Protein AF-A0A8G1VZR1-F1 (afdb_monomer_lite)

Secondary structure (DSSP, 8-state):
--PPSS-EEEEESTTSHHHHHHHHHHHHTT-EEEEE-SSTTSHHHHHHHHHHHHHS---

Organism: NCBI:txid1448319

pLDDT: mean 77.75, std 11.71, range [41.78, 89.81]

Sequence (59 aa):
MTISENRNIIIVGVGSLMTKSLALWLASLGWNIALMSRSEQNPSAIAKEVREAQKSPAA

InterPro domains:
  IPR036291 NAD(P)-binding domain superfamily [SSF51735] (4-54)

Structure (mmCIF, N/CA/C/O backbone):
data_AF-A0A8G1VZR1-F1
#
_entry.id   AF-A0A8G1VZR1-F1
#
loop_
_atom_site.group_PDB
_atom_site.id
_atom_site.type_symbol
_atom_site.label_atom_id
_atom_site.label_alt_id
_atom_site.label_comp_id
_atom_site.label_asym_id
_atom_site.label_entity_id
_atom_site.label_seq_id
_atom_site.pdbx_PDB_ins_code
_atom_site.Cartn_x
_atom_site.Cartn_y
_atom_site.Cartn_z
_atom_site.occupancy
_atom_site.B_iso_or_equiv
_atom_site.auth_seq_id
_atom_site.auth_comp_id
_atom_site.auth_asym_id
_atom_site.auth_atom_id
_atom_site.pdbx_PDB_model_num
ATOM 1 N N . MET A 1 1 ? -16.652 11.480 4.895 1.00 43.91 1 MET A N 1
ATOM 2 C CA . MET A 1 1 ? -16.309 10.265 4.122 1.00 43.91 1 MET A CA 1
ATOM 3 C C . MET A 1 1 ? -15.640 9.292 5.074 1.00 43.91 1 MET A C 1
ATOM 5 O O . MET A 1 1 ? -14.566 9.607 5.562 1.00 43.91 1 MET A O 1
ATOM 9 N N . THR A 1 2 ? -16.285 8.175 5.403 1.00 63.50 2 THR A N 1
ATOM 10 C CA . THR A 1 2 ? -15.698 7.121 6.241 1.00 63.50 2 THR A CA 1
ATOM 11 C C . THR A 1 2 ? -14.900 6.177 5.352 1.00 63.50 2 THR A C 1
ATOM 13 O O . THR A 1 2 ? -15.452 5.472 4.509 1.00 63.50 2 THR A O 1
ATOM 16 N N . ILE A 1 3 ? -13.581 6.212 5.493 1.00 68.00 3 ILE A N 1
ATOM 17 C CA . ILE A 1 3 ? -12.686 5.296 4.794 1.00 68.00 3 ILE A CA 1
ATOM 18 C C . ILE A 1 3 ? -12.523 4.075 5.692 1.00 68.00 3 ILE A C 1
ATOM 20 O O . ILE A 1 3 ? -12.082 4.196 6.827 1.00 68.00 3 ILE A O 1
ATOM 24 N N . SER A 1 4 ? -12.955 2.916 5.195 1.00 69.06 4 SER A N 1
ATOM 25 C CA . SER A 1 4 ? -12.862 1.640 5.911 1.00 69.06 4 SER A CA 1
ATOM 26 C C . SER A 1 4 ? -11.406 1.325 6.235 1.00 69.06 4 SER A C 1
ATOM 28 O O . SER A 1 4 ? -10.571 1.323 5.333 1.00 69.06 4 SER A O 1
ATOM 30 N N . GLU A 1 5 ? -11.122 0.998 7.488 1.00 71.56 5 GLU A N 1
ATOM 31 C CA . GLU A 1 5 ? -9.818 0.489 7.919 1.00 71.56 5 GLU A CA 1
ATOM 32 C C . GLU A 1 5 ? -9.548 -0.905 7.313 1.00 71.56 5 GLU A C 1
ATOM 34 O O . GLU A 1 5 ? -10.478 -1.597 6.879 1.00 71.56 5 GLU A O 1
ATOM 39 N N . ASN A 1 6 ? -8.272 -1.302 7.260 1.00 75.81 6 ASN A N 1
ATOM 40 C CA . ASN A 1 6 ? -7.799 -2.652 6.907 1.00 75.81 6 ASN A CA 1
ATOM 41 C C . ASN A 1 6 ? -8.261 -3.208 5.544 1.00 75.81 6 ASN A C 1
ATOM 43 O O . ASN A 1 6 ? -8.640 -4.375 5.420 1.00 75.81 6 ASN A O 1
ATOM 47 N N . ARG A 1 7 ? -8.219 -2.392 4.487 1.00 83.38 7 ARG A N 1
ATOM 48 C CA . ARG A 1 7 ? -8.553 -2.828 3.118 1.00 83.38 7 ARG A CA 1
ATOM 49 C C . ARG A 1 7 ? -7.307 -3.296 2.364 1.00 83.38 7 ARG A C 1
ATOM 51 O O . ARG A 1 7 ? -6.201 -2.831 2.626 1.00 83.38 7 ARG A O 1
ATOM 58 N N . ASN A 1 8 ? -7.507 -4.186 1.393 1.00 89.12 8 ASN A N 1
ATOM 59 C CA . ASN A 1 8 ? -6.461 -4.632 0.473 1.00 89.12 8 ASN A CA 1
ATOM 60 C C . ASN A 1 8 ? -6.579 -3.853 -0.845 1.00 89.12 8 ASN A C 1
ATOM 62 O O . ASN A 1 8 ? -7.663 -3.804 -1.429 1.00 89.12 8 ASN A O 1
ATOM 66 N N . ILE A 1 9 ? -5.481 -3.271 -1.327 1.00 89.81 9 ILE A N 1
ATOM 67 C CA . ILE A 1 9 ? -5.436 -2.537 -2.599 1.00 89.81 9 ILE A CA 1
ATOM 68 C C . ILE A 1 9 ? -4.192 -2.908 -3.408 1.00 89.81 9 ILE A C 1
ATOM 70 O O . ILE A 1 9 ? -3.126 -3.180 -2.856 1.00 89.81 9 ILE A O 1
ATOM 74 N N . ILE A 1 10 ? -4.328 -2.893 -4.734 1.00 87.25 10 ILE A N 1
ATOM 75 C CA . ILE A 1 10 ? -3.217 -3.047 -5.674 1.00 87.25 10 ILE A CA 1
ATOM 76 C C . ILE A 1 10 ? -3.029 -1.720 -6.407 1.00 87.25 10 ILE A C 1
ATOM 78 O O . ILE A 1 10 ? -3.977 -1.194 -6.989 1.00 87.25 10 ILE A O 1
ATOM 82 N N . ILE A 1 11 ? -1.809 -1.187 -6.395 1.00 85.75 11 ILE A N 1
ATOM 83 C CA . ILE A 1 11 ? 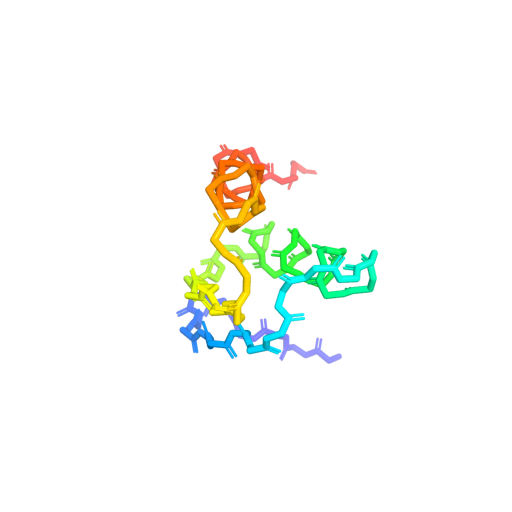-1.442 0.019 -7.140 1.00 85.75 11 ILE A CA 1
ATOM 84 C C . ILE A 1 11 ? -0.518 -0.393 -8.285 1.00 85.75 11 ILE A C 1
ATOM 86 O O . ILE A 1 11 ? 0.577 -0.906 -8.057 1.00 85.75 11 ILE A O 1
ATOM 90 N N . VAL A 1 12 ? -0.961 -0.157 -9.520 1.00 85.00 12 VAL A N 1
ATOM 91 C CA . VAL A 1 12 ? -0.218 -0.475 -10.748 1.00 85.00 12 VAL A CA 1
ATOM 92 C C . VAL A 1 12 ? 0.398 0.801 -11.322 1.00 85.00 12 VAL A C 1
ATOM 94 O O . VAL A 1 12 ? -0.269 1.827 -11.414 1.00 85.00 12 VAL A O 1
ATOM 97 N N . GLY A 1 13 ? 1.669 0.748 -11.722 1.00 79.19 13 GLY A N 1
ATOM 98 C CA . GLY A 1 13 ? 2.403 1.921 -12.212 1.00 79.19 13 GLY A CA 1
ATOM 99 C C . GLY A 1 13 ? 2.988 2.773 -11.084 1.00 79.19 13 GLY A C 1
ATOM 100 O O . GLY A 1 13 ? 2.978 4.004 -11.139 1.00 79.19 13 GLY A O 1
ATOM 101 N N . VAL A 1 14 ? 3.482 2.120 -10.032 1.00 73.25 14 VAL A N 1
ATOM 102 C CA . VAL A 1 14 ? 4.145 2.789 -8.909 1.00 73.25 14 VAL A CA 1
ATOM 103 C C . VAL A 1 14 ? 5.505 3.311 -9.374 1.00 73.25 14 VAL A C 1
ATOM 105 O O . VAL A 1 14 ? 6.396 2.538 -9.713 1.00 73.25 14 VAL A O 1
ATOM 108 N N . GLY A 1 15 ? 5.647 4.634 -9.423 1.00 66.56 15 GLY A N 1
ATOM 109 C CA . GLY A 1 15 ? 6.855 5.291 -9.934 1.00 66.56 15 GLY A CA 1
ATOM 110 C C . GLY A 1 15 ? 6.737 6.809 -10.056 1.00 66.56 15 GLY A C 1
ATOM 111 O O . GLY A 1 15 ? 7.751 7.499 -10.050 1.00 66.56 15 GLY A O 1
ATOM 112 N N . SER A 1 16 ? 5.512 7.344 -10.108 1.00 71.88 16 SER A N 1
ATOM 113 C CA . SER A 1 16 ? 5.270 8.787 -10.011 1.00 71.88 16 SER A CA 1
ATOM 114 C C . SER A 1 16 ? 5.163 9.244 -8.551 1.00 71.88 16 SER A C 1
ATOM 116 O O . SER A 1 16 ? 4.787 8.462 -7.672 1.00 71.88 16 SER A O 1
ATOM 118 N N . LEU A 1 17 ? 5.429 10.532 -8.304 1.00 75.06 17 LEU A N 1
ATOM 119 C CA . LEU A 1 17 ? 5.259 11.152 -6.984 1.00 75.06 17 LEU A CA 1
ATOM 120 C C . LEU A 1 17 ? 3.831 10.947 -6.438 1.00 75.06 17 LEU A C 1
ATOM 122 O O . LEU A 1 17 ? 3.658 10.628 -5.267 1.00 75.06 17 LEU A O 1
ATOM 126 N N . MET A 1 18 ? 2.819 11.050 -7.307 1.00 80.50 18 MET A N 1
ATOM 127 C CA . MET A 1 18 ? 1.401 10.917 -6.949 1.00 80.50 18 MET A CA 1
ATOM 128 C C . MET A 1 18 ? 1.053 9.519 -6.430 1.00 80.50 18 MET A C 1
ATOM 130 O O . MET A 1 18 ? 0.448 9.382 -5.367 1.00 80.50 18 MET A O 1
ATOM 134 N N . THR A 1 19 ? 1.460 8.467 -7.150 1.00 82.81 19 THR A N 1
ATOM 135 C CA . THR A 1 19 ? 1.179 7.085 -6.731 1.00 82.81 19 THR A CA 1
ATOM 136 C C . THR A 1 19 ? 1.888 6.739 -5.424 1.00 82.81 19 THR A C 1
ATOM 138 O O . THR A 1 19 ? 1.334 6.010 -4.604 1.00 82.81 19 THR A O 1
ATOM 141 N N . LYS A 1 20 ? 3.079 7.304 -5.197 1.00 83.75 20 LYS A N 1
ATOM 142 C CA . LYS A 1 20 ? 3.818 7.161 -3.940 1.00 83.75 20 LYS A CA 1
ATOM 143 C C . LYS A 1 20 ? 3.105 7.848 -2.770 1.00 83.75 20 LYS A C 1
ATOM 145 O O . LYS A 1 20 ? 2.901 7.210 -1.742 1.00 83.75 20 LYS A O 1
ATOM 150 N N . SER A 1 21 ? 2.683 9.104 -2.926 1.00 86.56 21 SER A N 1
ATOM 151 C CA . SER A 1 21 ? 1.943 9.837 -1.888 1.00 86.56 21 SER A CA 1
ATOM 152 C C . SER A 1 21 ? 0.637 9.140 -1.509 1.00 86.56 21 SER A C 1
ATOM 154 O O . SER A 1 21 ? 0.327 9.027 -0.325 1.00 86.56 21 SER A O 1
ATOM 156 N N . LEU A 1 22 ? -0.092 8.606 -2.495 1.00 87.81 22 LEU A N 1
ATOM 157 C CA . LEU A 1 22 ? -1.303 7.828 -2.238 1.00 87.81 22 LEU A CA 1
ATOM 158 C C . LEU A 1 22 ? -0.997 6.542 -1.459 1.00 87.81 22 LEU A C 1
ATOM 160 O O . LEU A 1 22 ? -1.680 6.245 -0.485 1.00 87.81 22 LEU A O 1
ATOM 164 N N . ALA A 1 23 ? 0.034 5.794 -1.861 1.00 87.38 23 ALA A N 1
ATOM 165 C CA . ALA A 1 23 ? 0.422 4.566 -1.174 1.00 87.38 23 ALA A CA 1
ATOM 166 C C . ALA A 1 23 ? 0.822 4.827 0.287 1.00 87.38 23 ALA A C 1
ATOM 168 O O . ALA A 1 23 ? 0.416 4.081 1.171 1.00 87.38 23 ALA A O 1
ATOM 169 N N . LEU A 1 24 ? 1.566 5.905 0.551 1.00 88.44 24 LEU A N 1
ATOM 170 C CA . LEU A 1 24 ? 1.956 6.303 1.906 1.00 88.44 24 LEU A CA 1
ATOM 171 C C . LEU A 1 24 ? 0.746 6.682 2.763 1.00 88.44 24 LEU A C 1
ATOM 173 O O . LEU A 1 24 ? 0.632 6.234 3.901 1.00 88.44 24 LEU A O 1
ATOM 177 N N . TRP A 1 25 ? -0.179 7.465 2.209 1.00 87.75 25 TRP A N 1
ATOM 178 C CA . TRP A 1 25 ? -1.387 7.848 2.930 1.00 87.75 25 TRP A CA 1
ATOM 179 C C . TRP A 1 25 ? -2.270 6.635 3.244 1.00 87.75 25 TRP A C 1
ATOM 181 O O . TRP A 1 25 ? -2.680 6.459 4.386 1.00 87.75 25 TRP A O 1
ATOM 191 N N . LEU A 1 26 ? -2.491 5.736 2.281 1.00 87.56 26 LEU A N 1
ATOM 192 C CA . LEU A 1 26 ? -3.253 4.504 2.515 1.00 87.56 26 LEU A CA 1
ATOM 193 C C . LEU A 1 26 ? -2.561 3.580 3.530 1.00 87.56 26 LEU A C 1
ATOM 195 O O . LEU A 1 26 ? -3.228 2.970 4.362 1.00 87.56 26 LEU A O 1
ATOM 199 N N . ALA A 1 27 ? -1.229 3.512 3.511 1.00 87.69 27 ALA A N 1
ATOM 200 C CA . ALA A 1 27 ? -0.460 2.760 4.497 1.00 87.69 27 ALA A CA 1
ATOM 201 C C . ALA A 1 27 ? -0.632 3.318 5.911 1.00 87.69 27 ALA A C 1
ATOM 203 O O . ALA A 1 27 ? -0.783 2.539 6.849 1.00 87.69 27 ALA A O 1
ATOM 204 N N . SER A 1 28 ? -0.684 4.646 6.055 1.00 85.88 28 SER A N 1
ATOM 205 C CA . SER A 1 28 ? -0.937 5.298 7.347 1.00 85.88 28 SER A CA 1
ATOM 206 C C . SER A 1 28 ? -2.317 4.960 7.930 1.00 85.88 28 SER A C 1
ATOM 208 O O . SER A 1 28 ? -2.496 4.989 9.142 1.00 85.88 28 SER A O 1
ATOM 210 N N . LEU A 1 29 ? -3.273 4.570 7.077 1.00 85.88 29 LEU A N 1
ATOM 211 C CA . LEU A 1 29 ? -4.608 4.103 7.464 1.00 85.88 29 LEU A CA 1
ATOM 212 C C . LEU A 1 29 ? -4.656 2.591 7.764 1.00 85.88 29 LEU A C 1
ATOM 214 O O . LEU A 1 29 ? -5.740 2.028 7.919 1.00 85.88 29 LEU A O 1
ATOM 218 N N . GLY A 1 30 ? -3.510 1.901 7.772 1.00 84.44 30 GLY A N 1
ATOM 219 C CA . GLY A 1 30 ? -3.424 0.459 8.033 1.00 84.44 30 GLY A CA 1
ATOM 220 C C . GLY A 1 30 ? -3.837 -0.429 6.855 1.00 84.44 30 GLY A C 1
ATOM 221 O O . GLY A 1 30 ? -4.094 -1.619 7.029 1.00 84.44 30 GLY A O 1
ATOM 222 N N . TRP A 1 31 ? -3.929 0.113 5.638 1.00 89.38 31 TRP A N 1
ATOM 223 C CA . TRP A 1 31 ? -4.309 -0.682 4.468 1.00 89.38 31 TRP A CA 1
ATOM 224 C C . TRP A 1 31 ? -3.158 -1.577 4.013 1.00 89.38 31 TRP A C 1
ATOM 226 O O . TRP A 1 31 ? -2.003 -1.158 4.034 1.00 89.38 31 TRP A O 1
ATOM 236 N N . ASN A 1 32 ? -3.468 -2.783 3.531 1.00 87.94 32 ASN A N 1
ATOM 237 C CA . ASN A 1 32 ? -2.489 -3.672 2.905 1.00 87.94 32 ASN A CA 1
ATOM 238 C C . ASN A 1 32 ? -2.346 -3.321 1.425 1.00 87.94 32 ASN A C 1
ATOM 240 O O . ASN A 1 32 ? -3.324 -3.339 0.671 1.00 87.94 32 ASN A O 1
ATOM 244 N N . ILE A 1 33 ? -1.122 -3.027 0.996 1.00 89.00 33 ILE A N 1
ATOM 245 C CA . ILE A 1 33 ? -0.862 -2.465 -0.329 1.00 89.00 33 ILE A CA 1
ATOM 246 C C . ILE A 1 33 ? 0.088 -3.376 -1.099 1.00 89.00 33 ILE A C 1
ATOM 248 O O . ILE A 1 33 ? 1.214 -3.617 -0.670 1.00 89.00 33 ILE A O 1
ATOM 252 N N . ALA A 1 34 ? -0.349 -3.836 -2.270 1.00 87.50 34 ALA A N 1
ATOM 253 C CA . ALA A 1 34 ? 0.519 -4.460 -3.260 1.00 87.50 34 ALA A CA 1
ATOM 254 C C . ALA A 1 34 ? 0.930 -3.420 -4.311 1.00 87.50 34 ALA A C 1
ATOM 256 O O . ALA A 1 34 ? 0.084 -2.763 -4.919 1.00 87.50 34 ALA A O 1
ATOM 257 N N . LEU A 1 35 ? 2.235 -3.268 -4.531 1.00 85.81 35 LEU A N 1
ATOM 258 C CA . LEU A 1 35 ? 2.793 -2.326 -5.500 1.00 85.81 35 LEU A CA 1
ATOM 259 C C . LEU A 1 35 ? 3.265 -3.095 -6.734 1.00 85.81 35 LEU A C 1
ATOM 261 O O . LEU A 1 35 ? 4.083 -4.005 -6.625 1.00 85.81 35 LEU A O 1
ATOM 265 N N . MET A 1 36 ? 2.775 -2.710 -7.909 1.00 82.44 36 MET A N 1
ATOM 266 C CA . MET A 1 36 ? 3.194 -3.263 -9.193 1.00 82.44 36 MET A CA 1
ATOM 267 C C . MET A 1 36 ? 3.799 -2.158 -10.060 1.00 82.44 36 MET A C 1
ATOM 269 O O . MET A 1 36 ? 3.189 -1.110 -10.282 1.00 82.44 36 MET A O 1
ATOM 273 N N . SER A 1 37 ? 4.999 -2.392 -10.581 1.00 78.25 37 SER A N 1
ATOM 274 C CA . SER A 1 37 ? 5.667 -1.510 -11.542 1.00 78.25 37 SER A CA 1
ATOM 275 C C . SER A 1 37 ? 6.145 -2.323 -12.740 1.00 78.25 37 SER A C 1
ATOM 277 O O . SER A 1 37 ? 6.460 -3.502 -12.604 1.00 78.25 37 SER A O 1
ATOM 279 N N . ARG A 1 38 ? 6.206 -1.683 -13.913 1.00 76.12 38 ARG A N 1
ATOM 280 C CA . ARG A 1 38 ? 6.831 -2.263 -15.112 1.00 76.12 38 ARG A CA 1
ATOM 281 C C . ARG A 1 38 ? 8.360 -2.191 -15.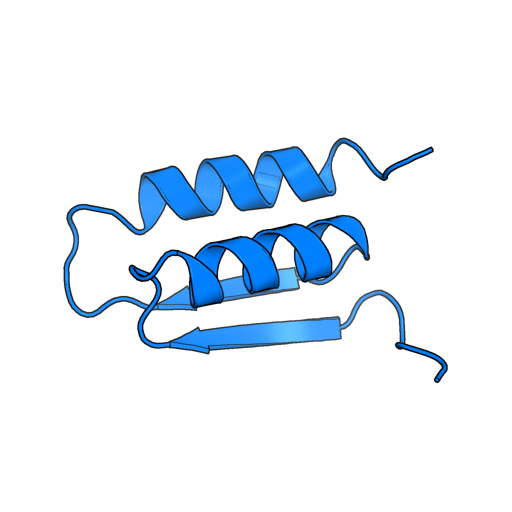080 1.00 76.12 38 ARG A C 1
ATOM 283 O O . ARG A 1 38 ? 8.992 -2.937 -15.813 1.00 76.12 38 ARG A O 1
ATOM 290 N N . SER A 1 39 ? 8.949 -1.304 -14.275 1.00 66.88 39 SER A N 1
ATOM 291 C CA . SER A 1 39 ? 10.403 -1.193 -14.120 1.00 66.88 39 SER A CA 1
ATOM 292 C C . SER A 1 39 ? 10.844 -1.699 -12.743 1.00 66.88 39 SER A C 1
ATOM 294 O O . SER A 1 39 ? 10.313 -1.279 -11.713 1.00 66.88 39 SER A O 1
ATOM 296 N N . GLU A 1 40 ? 11.831 -2.598 -12.725 1.00 56.59 40 GLU A N 1
ATOM 297 C CA . GLU A 1 40 ? 12.378 -3.237 -11.513 1.00 56.59 40 GLU A CA 1
ATOM 298 C C . GLU A 1 40 ? 13.148 -2.285 -10.589 1.00 56.59 40 GLU A C 1
ATOM 300 O O . GLU A 1 40 ? 13.409 -2.619 -9.438 1.00 56.59 40 GLU A O 1
ATOM 305 N N . GLN A 1 41 ? 13.531 -1.098 -11.059 1.00 58.41 41 GLN A N 1
ATOM 306 C CA . GLN A 1 41 ? 14.548 -0.293 -10.373 1.00 58.41 41 GLN A CA 1
ATOM 307 C C . GLN A 1 41 ? 14.036 0.491 -9.151 1.00 58.41 41 GLN A C 1
ATOM 309 O O . GLN A 1 41 ? 14.848 1.024 -8.405 1.00 58.41 41 GLN A O 1
ATOM 314 N N . ASN A 1 42 ? 12.722 0.560 -8.904 1.00 66.06 42 ASN A N 1
ATOM 315 C CA . ASN A 1 42 ? 12.153 1.370 -7.813 1.00 66.06 42 ASN A CA 1
ATOM 316 C C . ASN A 1 42 ? 11.051 0.761 -6.905 1.00 66.06 42 ASN A C 1
ATOM 318 O O . ASN A 1 42 ? 10.744 1.385 -5.885 1.00 66.06 42 ASN A O 1
ATOM 322 N N . PRO A 1 43 ? 10.431 -0.410 -7.175 1.00 70.00 43 PRO A N 1
ATOM 323 C CA . PRO A 1 43 ? 9.326 -0.894 -6.348 1.00 70.00 43 PRO A CA 1
ATOM 324 C C . PRO A 1 43 ? 9.778 -1.285 -4.934 1.00 70.00 43 PRO A C 1
ATOM 326 O O . PRO A 1 43 ? 9.043 -1.036 -3.984 1.00 70.00 43 PRO A O 1
ATOM 329 N N . SER A 1 44 ? 10.995 -1.808 -4.760 1.00 77.19 44 SER A N 1
ATOM 330 C CA . SER A 1 44 ? 11.510 -2.226 -3.446 1.00 77.19 44 SER A CA 1
ATOM 331 C C . SER A 1 44 ? 11.746 -1.054 -2.486 1.00 77.19 44 SER A C 1
ATOM 333 O O . SER A 1 44 ? 11.437 -1.159 -1.299 1.00 77.19 44 SER A O 1
ATOM 335 N N . ALA A 1 45 ? 12.260 0.077 -2.984 1.00 81.69 45 ALA A N 1
ATOM 336 C CA . ALA A 1 45 ? 12.467 1.279 -2.175 1.00 81.69 45 ALA A CA 1
ATOM 337 C C . ALA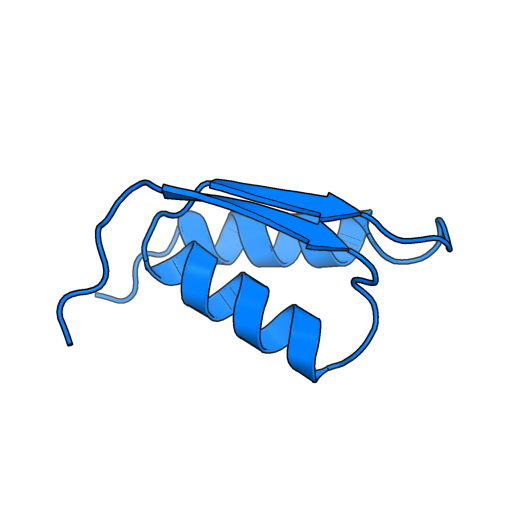 A 1 45 ? 11.126 1.866 -1.709 1.00 81.69 45 ALA A C 1
ATOM 339 O O . ALA A 1 45 ? 10.942 2.139 -0.525 1.00 81.69 45 ALA A O 1
ATOM 340 N N . ILE A 1 46 ? 10.153 1.958 -2.621 1.00 80.50 46 ILE A N 1
ATOM 341 C CA . ILE A 1 46 ? 8.810 2.457 -2.306 1.00 80.50 46 ILE A CA 1
ATOM 342 C C . ILE A 1 46 ? 8.086 1.494 -1.358 1.00 80.50 46 ILE A C 1
ATOM 344 O O . ILE A 1 46 ? 7.467 1.942 -0.399 1.00 80.50 46 ILE A O 1
ATOM 348 N N . ALA A 1 47 ? 8.214 0.179 -1.554 1.00 83.19 47 ALA A N 1
ATOM 349 C CA . ALA A 1 47 ? 7.654 -0.816 -0.643 1.00 83.19 47 ALA A CA 1
ATOM 350 C C . ALA A 1 47 ? 8.216 -0.681 0.779 1.00 83.19 47 ALA A C 1
ATOM 352 O O . ALA A 1 47 ? 7.469 -0.818 1.747 1.00 83.19 47 ALA A O 1
ATOM 353 N N . LYS A 1 48 ? 9.513 -0.374 0.920 1.00 86.12 48 LYS A N 1
ATOM 354 C CA . LYS A 1 48 ? 10.127 -0.112 2.227 1.00 86.12 48 LYS A CA 1
ATOM 355 C C . LYS A 1 48 ? 9.516 1.122 2.888 1.00 86.12 48 LYS A C 1
ATOM 357 O O . LYS A 1 48 ? 9.114 1.038 4.041 1.00 86.12 48 LYS A O 1
ATOM 362 N N . GLU A 1 49 ? 9.395 2.233 2.167 1.00 84.12 49 GLU A N 1
ATOM 363 C CA . GLU A 1 49 ? 8.794 3.463 2.704 1.00 84.12 49 GLU A CA 1
ATOM 364 C C . GLU A 1 49 ? 7.320 3.278 3.095 1.00 84.12 49 GLU A C 1
ATOM 366 O O . GLU A 1 49 ? 6.907 3.687 4.177 1.00 84.12 49 GLU A O 1
ATOM 371 N N . VAL A 1 50 ? 6.541 2.596 2.251 1.00 85.38 50 VAL A N 1
ATOM 372 C CA . VAL A 1 50 ? 5.135 2.256 2.519 1.00 85.38 50 VAL A CA 1
ATOM 373 C C . VAL A 1 50 ? 5.014 1.370 3.762 1.00 85.38 50 VAL A C 1
ATOM 375 O O . VAL A 1 50 ? 4.130 1.582 4.587 1.00 85.38 50 VAL A O 1
ATOM 378 N N . ARG A 1 51 ? 5.934 0.419 3.951 1.00 85.38 51 ARG A N 1
ATOM 379 C CA . ARG A 1 51 ? 5.959 -0.446 5.136 1.00 85.38 51 ARG A CA 1
ATOM 380 C C . ARG A 1 51 ? 6.324 0.305 6.416 1.00 85.38 51 ARG A C 1
ATOM 382 O O . ARG A 1 51 ? 5.791 -0.018 7.472 1.00 85.38 51 ARG A O 1
ATOM 389 N N . GLU A 1 52 ? 7.221 1.283 6.349 1.00 85.88 52 GLU A N 1
ATOM 390 C CA . GLU A 1 52 ? 7.537 2.128 7.508 1.00 85.88 52 GLU A CA 1
ATOM 391 C C . GLU A 1 52 ? 6.359 3.048 7.871 1.00 85.88 52 GLU A C 1
ATOM 393 O O . GLU A 1 52 ? 6.038 3.186 9.050 1.00 85.88 52 GLU A O 1
ATOM 398 N N . ALA A 1 53 ? 5.631 3.573 6.878 1.00 83.81 53 ALA A N 1
ATOM 399 C CA . ALA A 1 53 ? 4.411 4.356 7.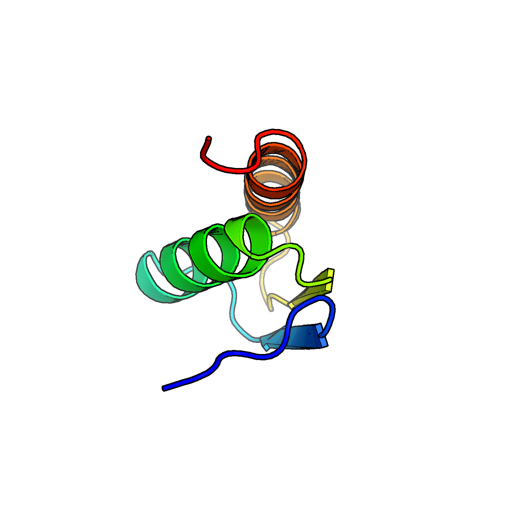102 1.00 83.81 53 ALA A CA 1
ATOM 400 C C . ALA A 1 53 ? 3.275 3.553 7.769 1.00 83.81 53 ALA A C 1
ATOM 402 O O . ALA A 1 53 ? 2.463 4.133 8.480 1.00 83.81 53 ALA A O 1
ATOM 403 N N . GLN A 1 54 ? 3.231 2.225 7.594 1.00 81.38 54 GLN A N 1
ATOM 404 C CA . GLN A 1 54 ? 2.299 1.354 8.329 1.00 81.38 54 GLN A CA 1
ATOM 405 C C . GLN A 1 54 ? 2.698 1.141 9.799 1.00 81.38 54 GLN A C 1
ATOM 407 O O . GLN A 1 54 ? 1.835 0.920 10.644 1.00 81.38 54 GLN A O 1
ATOM 412 N N . LYS A 1 55 ? 4.002 1.142 10.115 1.00 74.62 55 LYS A N 1
ATOM 413 C CA . LYS A 1 55 ? 4.507 0.877 11.477 1.00 74.62 55 LYS A CA 1
ATOM 414 C C . LYS A 1 55 ? 4.428 2.086 12.394 1.00 74.62 55 LYS A C 1
ATOM 416 O O . LYS A 1 55 ? 4.420 1.916 13.609 1.00 74.62 55 LYS A O 1
ATOM 421 N N . SER A 1 56 ? 4.417 3.280 11.816 1.00 63.00 56 SER A N 1
ATOM 422 C CA . SER A 1 56 ? 4.211 4.526 12.536 1.00 63.00 56 SER A CA 1
ATOM 423 C C . SER A 1 56 ? 2.805 5.025 12.211 1.00 63.00 56 SER A C 1
ATOM 425 O O . SER A 1 56 ? 2.677 5.922 11.375 1.00 63.00 56 SER A O 1
ATOM 427 N N . PRO A 1 57 ? 1.744 4.438 12.807 1.00 53.38 57 PRO A N 1
ATOM 428 C CA . PRO A 1 57 ? 0.427 5.037 12.701 1.00 53.38 57 PRO A CA 1
ATOM 429 C C . PRO A 1 57 ? 0.572 6.463 13.223 1.00 53.38 57 PRO A C 1
ATOM 431 O O . PRO A 1 57 ? 1.132 6.678 14.302 1.00 53.38 57 PRO A O 1
ATOM 434 N N . ALA A 1 58 ? 0.194 7.434 12.394 1.00 51.19 58 ALA A N 1
ATOM 435 C CA . ALA A 1 58 ? 0.161 8.823 12.812 1.00 51.19 58 ALA A CA 1
ATOM 436 C C . ALA A 1 58 ? -0.674 8.881 14.099 1.00 51.19 58 ALA A C 1
ATOM 438 O O . ALA A 1 58 ? -1.834 8.467 14.092 1.00 51.19 58 ALA A O 1
ATOM 439 N N . ALA A 1 59 ? -0.017 9.263 15.196 1.00 41.78 59 ALA A N 1
ATOM 440 C CA . ALA A 1 59 ? -0.636 9.461 16.499 1.00 41.78 59 ALA A CA 1
ATOM 441 C C . ALA A 1 59 ? -1.696 10.566 16.438 1.00 41.78 59 ALA A C 1
ATOM 443 O O . ALA A 1 59 ? -1.494 11.528 15.658 1.00 41.78 59 ALA A O 1
#

Radius of gyration: 11.18 Å; chains: 1; bounding box: 31×16×32 Å

Foldseek 3Di:
DDDDAAEEDEDEAPDDPVSLVVLLVNLLSVYHYHYHHPDPPPPVVSVVNSPVSNVCNPD

=== Feature glossary ===
A reading guide for the features in this record.

Start from the sequence.

  · Sequence gives the chain of amino acids in standard one-letter code (A=alanine, C=cysteine, …, Y=tyrosine), read N→C. It is the only feature that is directly encoded by the gene; all structural features are derived from the folded form of this sequence.

Fold it, and you get atomic coordinates and the backbone conformation that goes with them.

  · Structure coordinates are given as an mmCIF _atom_site loop: one row per atom with element, residue name, chain id, sequence number, and x/y/z position in Å. Only the four main-chain atoms per residue are included here; side chains are omitted to keep the record compact.

  · Backbone dihedral angles. Every residue except chain termini has a φ (preceding-C → N → Cα → C) and a ψ (N → Cα → C → next-N). They are reported in degrees following the IUPAC sign convention. Secondary structure is essentially a statement about which (φ, ψ) basin each residue occupies.

  · Eight-state secondary structure (DSSP): H is the canonical α-helix, G the tighter 3₁₀-helix, I the wider π-helix; E/B are β-structure, T and S are turns and bends, and '-' is everything else. DSSP derives these from the pattern of main-chain N–H···O=C hydrogen bonds, not from the sequence.

  · SS3 is a coarse helix/strand/coil call (letters a/b/c) made by the P-SEA algorithm from inter-Cα distances and dihedrals. It is less detailed than DSSP but needs only Cα positions.

Summarize the fold with a handful of shape descriptors and a per-residue structural alphabet.

  · Radius of gyration (Rg) is the root-mean-square distance of Cα atoms from their centroid — a single number for overall size and compactness. A globular domain of N residues has Rg ≈ 2.2·N^0.38 Å; an extended or disordered chain has a much larger Rg. The Cα contact count is the number of residue pairs whose Cα atoms are within 8 Å and are more than four positions apart in sequence — a standard proxy for tertiary packing density. The bounding box is the smallest axis-aligned box enclosing all Cα atoms.

  · 3Di is Foldseek's structural alphabet. Each residue is assigned one of twenty discrete states based on how its Cα sits relative to its spatial (not sequential) neighbors. Aligning 3Di strings finds structural homologs roughly as well as full 3D superposition, but orders of magnitude faster.

  · Solvent-accessible surface area (SASA) is the area in Å² traced out by the centre of a 1.4 Å probe sphere (a water molecule) rolled over the protein's van der Waals surface (Shrake–Rupley / Lee–Richards construction). Buried residues have near-zero SASA; fully exposed residues can exceed 200 Å². The total SASA scales roughly with the number of surface residues.

Ask how reliable the model is.

  · For AlphaFold models, the B-factor field carries pLDDT — the model's own estimate of local accuracy on a 0–100 scale. Regions with pLDDT<50 should be treated as essentially unmodeled; they often correspond to intrinsically disordered segments.

  · For experimental (PDB) structures, the B-factor (temp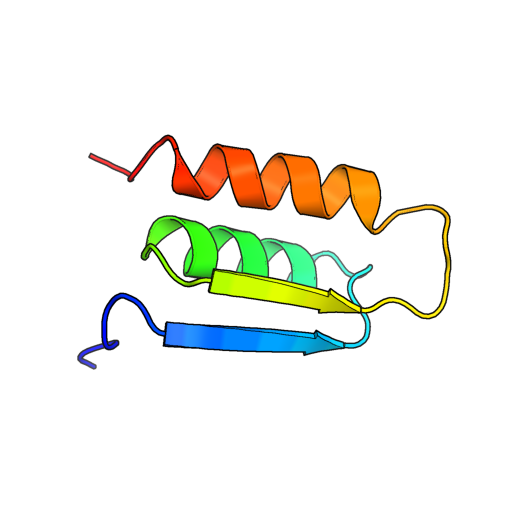erature factor) quantifies the positional spread of each atom in the crystal — a combination of thermal vibration and static disorder — in units of Å². High B-factors mark flexible loops or poorly resolved regions; low B-factors mark the rigid, well-ordered core.

  · Predicted Aligned Error (PAE) is an AlphaFold confidence matrix: entry (i, j) is the expected error in the position of residue j, in ångströms, when the prediction is superimposed on the true structure at residue i. Low PAE within a block of residues means that block is internally rigid and well-predicted; high PAE between two blocks means their relative placement is uncertain even if each block individually is confident.

Place it in context: what it resembles, what it is annotated as, and how it looks.

  · Structural nearest neighbors (v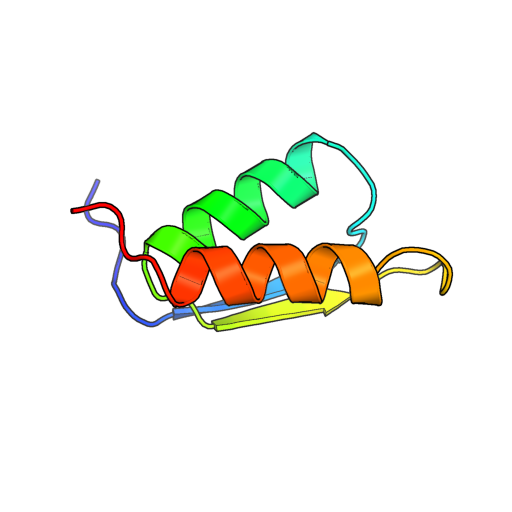ia Foldseek easy-search vs the PDB). Reported per hit: target PDB id, E-value, and alignment TM-score. A TM-score above ~0.5 is the conventional threshold for 'same fold'.

  · Functional annotations link the protein to curated databases. InterPro entries identify conserved domains and families by matching the sequence against member-database signatures (Pfam, PROSITE, CDD, …). Gene Ontology (GO) terms describe molecular function, biological process, and cellular component in a controlled vocabulary. CATH places the structure in a hierarchical fold classification (Class/Architecture/Topology/Homologous-superfamily). The organism is the source species.

  · The contact map is a binary N×N matrix image: pixel (i, j) is dark where Cα_i and Cα_j are within 8 Å and |i−j|>4. Because the |i−j|>4 filter removes local helical contacts, off-diagonal stripes parallel to the main diagonal indicate parallel β-sheets; stripes perpendicular to it indicate antiparallel β-sheets. The Ramachandran plot scatters every residue's (φ, ψ) pair against the sterically allowed regions. The PAE heatmap renders the predicted-aligned-error matrix.

  · Six rendered views show the 3D structure from the faces of a cube — i.e. along ±x, ±y, ±z. Rendering representation is drawn randomly per protein from cartoon (secondary-structure ribbons), sticks (backbone bonds), or molecular surface; coloring is either N→C rainbow (blue at the N-terminus through red at the C-terminus) or one color per chain.